Protein AF-A0AAD7DEY7-F1 (afdb_monomer_lite)

Structure (mmCIF, N/CA/C/O backbone):
data_AF-A0AAD7DEY7-F1
#
_entry.id   AF-A0AAD7DEY7-F1
#
loop_
_atom_site.group_PDB
_atom_site.id
_atom_site.type_symbol
_atom_site.label_atom_id
_atom_site.label_alt_id
_atom_site.label_comp_id
_atom_site.label_asym_id
_atom_site.label_entity_id
_atom_site.label_seq_id
_atom_site.pdbx_PDB_ins_code
_atom_site.Cartn_x
_atom_site.Cartn_y
_atom_site.Cartn_z
_atom_site.occupancy
_atom_site.B_iso_or_equiv
_atom_site.auth_seq_id
_atom_site.auth_comp_id
_atom_site.auth_asym_id
_atom_site.auth_atom_id
_atom_site.pdbx_PDB_model_num
ATOM 1 N N . MET A 1 1 ? -7.040 -17.109 45.215 1.00 39.50 1 MET A N 1
ATOM 2 C CA . MET A 1 1 ? -6.069 -15.995 45.242 1.00 39.50 1 MET A CA 1
ATOM 3 C C . MET A 1 1 ? -5.832 -15.581 43.799 1.00 39.50 1 MET A C 1
ATOM 5 O O . MET A 1 1 ? -5.218 -16.341 43.068 1.00 39.50 1 MET A O 1
ATOM 9 N N . ALA A 1 2 ? -6.450 -14.486 43.354 1.00 36.91 2 ALA A N 1
ATOM 10 C CA . ALA A 1 2 ? -6.354 -14.007 41.976 1.00 36.91 2 ALA A CA 1
ATOM 11 C C . ALA A 1 2 ? -5.362 -12.840 41.934 1.00 36.91 2 ALA A C 1
ATOM 13 O O . ALA A 1 2 ? -5.638 -11.779 42.488 1.00 36.91 2 ALA A O 1
ATOM 14 N N . SER A 1 3 ? -4.200 -13.060 41.323 1.00 50.28 3 SER A N 1
ATOM 15 C CA . SER A 1 3 ? -3.209 -12.014 41.076 1.00 50.28 3 SER A CA 1
ATOM 16 C C . SER A 1 3 ? -3.583 -11.282 39.791 1.00 50.28 3 SER A C 1
ATOM 18 O O . SER A 1 3 ? -3.457 -11.830 38.699 1.00 50.28 3 SER A O 1
ATOM 20 N N . GLY A 1 4 ? -4.094 -10.059 39.928 1.00 40.31 4 GLY A N 1
ATOM 21 C CA . GLY A 1 4 ? -4.297 -9.141 38.813 1.00 40.31 4 GLY A CA 1
ATOM 22 C C . GLY A 1 4 ? -3.011 -8.369 38.537 1.00 40.31 4 GLY A C 1
ATOM 23 O O . GLY A 1 4 ? -2.639 -7.503 39.324 1.00 40.31 4 GLY A O 1
ATOM 24 N N . SER A 1 5 ? -2.337 -8.675 37.428 1.00 45.31 5 SER A N 1
ATOM 25 C CA . SER A 1 5 ? -1.202 -7.885 36.945 1.00 45.31 5 SER A CA 1
ATOM 26 C C . SER A 1 5 ? -1.718 -6.705 36.128 1.00 45.31 5 SER A C 1
ATOM 28 O O . SER A 1 5 ? -2.231 -6.867 35.022 1.00 45.31 5 SER A O 1
ATOM 30 N N . SER A 1 6 ? -1.601 -5.515 36.713 1.00 41.19 6 SER A N 1
ATOM 31 C CA . SER A 1 6 ? -1.930 -4.237 36.088 1.00 41.19 6 SER A CA 1
ATOM 32 C C . SER A 1 6 ? -0.733 -3.762 35.259 1.00 41.19 6 SER A C 1
ATOM 34 O O . SER A 1 6 ? 0.327 -3.469 35.811 1.00 41.19 6 SER A O 1
ATOM 36 N N . LEU A 1 7 ? -0.876 -3.727 33.933 1.00 50.25 7 LEU A N 1
ATOM 37 C CA . LEU A 1 7 ? 0.136 -3.194 33.019 1.00 50.25 7 LEU A CA 1
ATOM 38 C C . LEU A 1 7 ? -0.049 -1.679 32.897 1.00 50.25 7 LEU A C 1
ATOM 40 O O . LEU A 1 7 ? -0.940 -1.198 32.199 1.00 50.25 7 LEU A O 1
ATOM 44 N N . ALA A 1 8 ? 0.805 -0.933 33.598 1.00 39.88 8 ALA A N 1
ATOM 45 C CA . ALA A 1 8 ? 0.948 0.503 33.416 1.00 39.88 8 ALA A CA 1
ATOM 46 C C . ALA A 1 8 ? 1.471 0.793 32.001 1.00 39.88 8 ALA A C 1
ATOM 48 O O . ALA A 1 8 ? 2.506 0.274 31.586 1.00 39.88 8 ALA A O 1
ATOM 49 N N . THR A 1 9 ? 0.735 1.612 31.254 1.00 45.09 9 THR A N 1
ATOM 50 C CA . THR A 1 9 ? 1.129 2.090 29.927 1.00 45.09 9 THR A CA 1
ATOM 51 C C . THR A 1 9 ? 1.820 3.439 30.110 1.00 45.09 9 THR A C 1
ATOM 53 O O . THR A 1 9 ? 1.155 4.430 30.400 1.00 45.09 9 THR A O 1
ATOM 56 N N . SER A 1 10 ? 3.146 3.472 29.987 1.00 40.81 10 SER A N 1
ATOM 57 C CA . SER A 1 10 ? 3.920 4.718 29.966 1.00 40.81 10 SER A CA 1
ATOM 58 C C . SER A 1 10 ? 4.361 5.027 28.543 1.00 40.81 10 SER A C 1
ATOM 60 O O . SER A 1 10 ? 4.763 4.138 27.798 1.00 40.81 10 SER A O 1
ATOM 62 N N . ALA A 1 11 ? 4.231 6.297 28.181 1.00 46.72 11 ALA A N 1
ATOM 63 C CA . ALA A 1 11 ? 4.522 6.840 26.868 1.00 46.72 11 ALA A CA 1
ATOM 64 C C . ALA A 1 11 ? 6.010 7.196 26.687 1.00 46.72 11 ALA A C 1
ATOM 66 O O . ALA A 1 11 ? 6.628 7.714 27.617 1.00 46.72 11 ALA A O 1
ATOM 67 N N . ALA A 1 12 ? 6.461 7.058 25.433 1.00 45.09 12 ALA A N 1
ATOM 68 C CA . ALA A 1 12 ? 7.422 7.890 24.694 1.00 45.09 12 ALA A CA 1
ATOM 69 C C . ALA A 1 12 ? 8.814 7.301 24.369 1.00 45.09 12 ALA A C 1
ATOM 71 O O . ALA A 1 12 ? 9.671 7.159 25.232 1.00 45.09 12 ALA A O 1
ATOM 72 N N . GLY A 1 13 ? 9.078 7.215 23.056 1.00 49.03 13 GLY A N 1
ATOM 73 C CA . GLY A 1 13 ? 10.277 7.786 22.429 1.00 49.03 13 GLY A CA 1
ATOM 74 C C . GLY A 1 13 ? 11.501 6.874 22.338 1.00 49.03 13 GLY A C 1
ATOM 75 O O . GLY A 1 13 ? 12.274 6.793 23.285 1.00 49.03 13 GLY A O 1
ATOM 76 N N . GLU A 1 14 ? 11.686 6.257 21.160 1.00 49.66 14 GLU A N 1
ATOM 77 C CA . GLU A 1 14 ? 12.910 5.670 20.548 1.00 49.66 14 GLU A CA 1
ATOM 78 C C . GLU A 1 14 ? 13.770 4.660 21.347 1.00 49.66 14 GLU A C 1
ATOM 80 O O . GLU A 1 14 ? 14.543 3.910 20.756 1.00 49.66 14 GLU A O 1
ATOM 85 N N . SER A 1 15 ? 13.573 4.530 22.656 1.00 52.94 15 SER A N 1
ATOM 86 C CA . SER A 1 15 ? 14.170 3.526 23.548 1.00 52.94 15 SER A CA 1
ATOM 87 C C . SER A 1 15 ? 13.266 2.298 23.763 1.00 52.94 15 SER A C 1
ATOM 89 O O . SER A 1 15 ? 13.709 1.269 24.283 1.00 52.94 15 SER A O 1
ATOM 91 N N . ASP A 1 16 ? 12.020 2.366 23.281 1.00 59.47 16 ASP A N 1
ATOM 92 C CA . ASP A 1 16 ? 10.974 1.359 23.498 1.00 59.47 16 ASP A CA 1
ATOM 93 C C . ASP A 1 16 ? 11.292 -0.003 22.869 1.00 59.47 16 ASP A C 1
ATOM 95 O O . ASP A 1 16 ? 10.928 -1.045 23.415 1.00 59.47 16 ASP A O 1
ATOM 99 N N . GLY A 1 17 ? 12.015 -0.029 21.746 1.00 68.81 17 GLY A N 1
ATOM 100 C CA . GLY A 1 17 ? 12.339 -1.282 21.058 1.00 68.81 17 GLY A CA 1
ATOM 101 C C . GLY A 1 17 ? 13.231 -2.204 21.895 1.00 68.81 17 GLY A C 1
ATOM 102 O O . GLY A 1 17 ? 13.007 -3.417 21.952 1.00 68.81 17 GLY A O 1
ATOM 103 N N . HIS A 1 18 ? 14.218 -1.636 22.595 1.00 76.44 18 HIS A N 1
ATOM 104 C CA . HIS A 1 18 ? 15.145 -2.416 23.415 1.00 76.44 18 HIS A CA 1
ATOM 105 C C . HIS A 1 18 ? 14.478 -2.901 24.707 1.00 76.44 18 HIS A C 1
ATOM 107 O O . HIS A 1 18 ? 14.608 -4.072 25.065 1.00 76.44 18 HIS A O 1
ATOM 113 N N . ALA A 1 19 ? 13.689 -2.039 25.356 1.00 80.12 19 ALA A N 1
ATOM 114 C CA . ALA A 1 19 ? 12.905 -2.405 26.533 1.00 80.12 19 ALA A CA 1
ATOM 115 C C . ALA A 1 19 ? 11.875 -3.504 26.217 1.00 80.12 19 ALA A C 1
ATOM 117 O O . ALA A 1 19 ? 11.759 -4.477 26.962 1.00 80.12 19 ALA A O 1
ATOM 118 N N . CYS A 1 20 ? 11.191 -3.406 25.072 1.00 81.38 20 CYS A N 1
ATOM 119 C CA . CYS A 1 20 ? 10.263 -4.432 24.602 1.00 81.38 20 CYS A CA 1
ATOM 120 C C . CYS A 1 20 ? 10.974 -5.768 24.341 1.00 81.38 20 CYS A C 1
ATOM 122 O O . CYS A 1 20 ? 10.492 -6.819 24.761 1.00 81.38 20 CYS A O 1
ATOM 124 N N . THR A 1 21 ? 12.154 -5.733 23.718 1.00 84.06 21 THR A N 1
ATOM 125 C CA . THR A 1 21 ? 12.947 -6.942 23.445 1.00 84.06 21 THR A CA 1
ATOM 126 C C . THR A 1 21 ? 13.375 -7.639 24.738 1.00 84.06 21 THR A C 1
ATOM 128 O O . THR A 1 21 ? 13.241 -8.856 24.849 1.00 84.06 21 THR A O 1
ATOM 131 N N . LEU A 1 22 ? 13.840 -6.880 25.737 1.00 88.38 22 LEU A N 1
ATOM 132 C CA . LEU A 1 22 ? 14.213 -7.425 27.045 1.00 88.38 22 LEU A CA 1
ATOM 133 C C . LEU A 1 22 ? 13.005 -8.003 27.793 1.00 88.38 22 LEU A C 1
ATOM 135 O O . LEU A 1 22 ? 13.105 -9.087 28.364 1.00 88.38 22 LEU A O 1
ATOM 139 N N . ALA A 1 23 ? 11.857 -7.322 27.747 1.00 87.88 23 ALA A N 1
ATOM 140 C CA . ALA A 1 23 ? 10.622 -7.816 28.347 1.00 87.88 23 ALA A CA 1
ATOM 141 C C . ALA A 1 23 ? 10.162 -9.131 27.699 1.00 87.88 23 ALA A C 1
ATOM 143 O O . ALA A 1 23 ? 9.805 -10.064 28.411 1.00 87.88 23 ALA A O 1
ATOM 144 N N . LEU A 1 24 ? 10.233 -9.238 26.367 1.00 87.12 24 LEU A N 1
ATOM 145 C CA . LEU A 1 24 ? 9.916 -10.471 25.640 1.00 87.12 24 LEU A CA 1
ATOM 146 C C . LEU A 1 24 ? 10.891 -11.608 25.970 1.00 87.12 24 LEU A C 1
ATOM 148 O O . LEU A 1 24 ? 10.460 -12.747 26.125 1.00 87.12 24 LEU A O 1
ATOM 152 N N . ALA A 1 25 ? 12.185 -11.309 26.106 1.00 90.12 25 ALA A N 1
ATOM 153 C CA . ALA A 1 25 ? 13.203 -12.302 26.452 1.00 90.12 25 ALA A CA 1
ATOM 154 C C . ALA A 1 25 ? 13.056 -12.846 27.884 1.00 90.12 25 ALA A C 1
ATOM 156 O O . ALA A 1 25 ? 13.490 -13.962 28.162 1.00 90.12 25 ALA A O 1
ATOM 157 N N . ALA A 1 26 ? 12.446 -12.073 28.786 1.00 93.50 26 ALA A N 1
ATOM 158 C CA . ALA A 1 26 ? 12.191 -12.481 30.165 1.00 93.50 26 ALA A CA 1
ATOM 159 C C . ALA A 1 26 ? 10.941 -13.369 30.329 1.00 93.50 26 ALA A C 1
ATOM 161 O O . ALA A 1 26 ? 10.738 -13.934 31.405 1.00 93.50 26 ALA A O 1
ATOM 162 N N . LEU A 1 27 ? 10.096 -13.496 29.298 1.00 93.56 27 LEU A N 1
ATOM 163 C CA . LEU A 1 27 ? 8.873 -14.293 29.378 1.00 93.56 27 LEU A CA 1
ATOM 164 C C . LEU A 1 27 ? 9.171 -15.802 29.346 1.00 93.56 27 LEU A C 1
ATOM 166 O O . LEU A 1 27 ? 9.971 -16.261 28.525 1.00 93.56 27 LEU A O 1
ATOM 170 N N . PRO A 1 28 ? 8.472 -16.616 30.161 1.00 96.94 28 PRO A N 1
ATOM 171 C CA . PRO A 1 28 ? 8.501 -18.066 30.021 1.00 96.94 28 PRO A CA 1
ATOM 172 C C . PRO A 1 28 ? 8.005 -18.506 28.639 1.00 96.94 28 PRO A C 1
ATOM 174 O O . PRO A 1 28 ? 7.062 -17.936 28.085 1.00 96.94 28 PRO A O 1
ATOM 177 N N . GLU A 1 29 ? 8.564 -19.594 28.106 1.00 95.12 29 GLU A N 1
ATOM 178 C CA . GLU A 1 29 ? 8.206 -20.103 26.774 1.00 95.12 29 GLU A CA 1
ATOM 179 C C . GLU A 1 29 ? 6.696 -20.370 26.616 1.00 95.12 29 GLU A C 1
ATOM 181 O O . GLU A 1 29 ? 6.116 -20.117 25.559 1.00 95.12 29 GLU A O 1
ATOM 186 N N . ALA A 1 30 ? 6.031 -20.837 27.676 1.00 95.81 30 ALA A N 1
ATOM 187 C CA . ALA A 1 30 ? 4.588 -21.066 27.670 1.00 95.81 30 ALA A CA 1
ATOM 188 C C . ALA A 1 30 ? 3.787 -19.773 27.424 1.00 95.81 30 ALA A C 1
ATOM 190 O O . ALA A 1 30 ? 2.824 -19.782 26.653 1.00 95.81 30 ALA A O 1
ATOM 191 N N . GLU A 1 31 ? 4.205 -18.656 28.026 1.00 94.75 31 GLU A N 1
ATOM 192 C CA . GLU A 1 31 ? 3.564 -17.353 27.836 1.00 94.75 31 GLU A CA 1
ATOM 193 C C . GLU A 1 31 ? 3.848 -16.790 26.445 1.00 94.75 31 GLU A C 1
ATOM 195 O O . GLU A 1 31 ? 2.931 -16.291 25.791 1.00 94.75 31 GLU A O 1
ATOM 200 N N . LEU A 1 32 ? 5.076 -16.960 25.941 1.00 94.69 32 LEU A N 1
ATOM 201 C CA . LEU A 1 32 ? 5.431 -16.596 24.567 1.00 94.69 32 LEU A CA 1
ATOM 202 C C . LEU A 1 32 ? 4.574 -17.346 23.541 1.00 94.69 32 LEU A C 1
ATOM 204 O O . LEU A 1 32 ? 4.039 -16.730 22.619 1.00 94.69 32 LEU A O 1
ATOM 208 N N . ARG A 1 33 ? 4.373 -18.660 23.715 1.00 92.50 33 ARG A N 1
ATOM 209 C CA . ARG A 1 33 ? 3.501 -19.457 22.833 1.00 92.50 33 ARG A CA 1
ATOM 210 C C . ARG A 1 33 ? 2.043 -19.004 22.910 1.00 92.50 33 ARG A C 1
ATOM 212 O O . ARG A 1 33 ? 1.394 -18.886 21.873 1.00 92.50 33 ARG A O 1
ATOM 219 N N . ALA A 1 34 ? 1.529 -18.714 24.106 1.00 92.38 34 ALA A N 1
ATOM 220 C CA . ALA A 1 34 ? 0.168 -18.206 24.276 1.00 92.38 34 ALA A CA 1
ATOM 221 C C . ALA A 1 34 ? -0.014 -16.816 23.640 1.00 92.38 34 ALA A C 1
ATOM 223 O O . ALA A 1 34 ? -1.047 -16.537 23.029 1.00 92.38 34 ALA A O 1
ATOM 224 N N . PHE A 1 35 ? 0.993 -15.948 23.745 1.00 90.19 35 PHE A N 1
ATOM 225 C CA . PHE A 1 35 ? 1.000 -14.643 23.095 1.00 90.19 35 PHE A CA 1
ATOM 226 C C . PHE A 1 35 ? 1.039 -14.774 21.568 1.00 90.19 35 PHE A C 1
ATOM 228 O O . PHE A 1 35 ? 0.198 -14.192 20.885 1.00 90.19 35 PHE A O 1
ATOM 235 N N . ALA A 1 36 ? 1.927 -15.614 21.027 1.00 88.50 36 ALA A N 1
ATOM 236 C CA . ALA A 1 36 ? 1.986 -15.909 19.597 1.00 88.50 36 ALA A CA 1
ATOM 237 C C . ALA A 1 36 ? 0.656 -16.477 19.071 1.00 88.50 36 ALA A C 1
ATOM 239 O O . ALA A 1 36 ? 0.170 -16.040 18.028 1.00 88.50 36 ALA A O 1
ATOM 240 N N . ALA A 1 37 ? 0.017 -17.375 19.831 1.00 90.12 37 ALA A N 1
ATOM 241 C CA . ALA A 1 37 ? -1.305 -17.910 19.511 1.00 90.12 37 ALA A CA 1
ATOM 242 C C . ALA A 1 37 ? -2.373 -16.804 19.410 1.00 90.12 37 ALA A C 1
ATOM 244 O O . ALA A 1 37 ? -3.228 -16.848 18.531 1.00 90.12 37 ALA A O 1
ATOM 245 N N . LYS A 1 38 ? -2.308 -15.771 20.259 1.00 90.19 38 LYS A N 1
ATOM 246 C CA . LYS A 1 38 ? -3.207 -14.609 20.163 1.00 90.19 38 LYS A CA 1
ATOM 247 C C . LYS A 1 38 ? -2.904 -13.750 18.939 1.00 90.19 38 LYS A C 1
ATOM 249 O O . LYS A 1 38 ? -3.842 -13.351 18.253 1.00 90.19 38 LYS A O 1
ATOM 254 N N . LEU A 1 39 ? -1.631 -13.499 18.622 1.00 85.38 39 LEU A N 1
ATOM 255 C CA . LEU A 1 39 ? -1.256 -12.726 17.429 1.00 85.38 39 LEU A CA 1
ATOM 256 C C . LEU A 1 39 ? -1.796 -13.374 16.152 1.00 85.38 39 LEU A C 1
ATOM 258 O O . LEU A 1 39 ? -2.315 -12.675 15.282 1.00 85.38 39 LEU A O 1
ATOM 262 N N . VAL A 1 40 ? -1.763 -14.708 16.071 1.00 84.50 40 VAL A N 1
ATOM 263 C CA . VAL A 1 40 ? -2.331 -15.424 14.925 1.00 84.50 40 VAL A CA 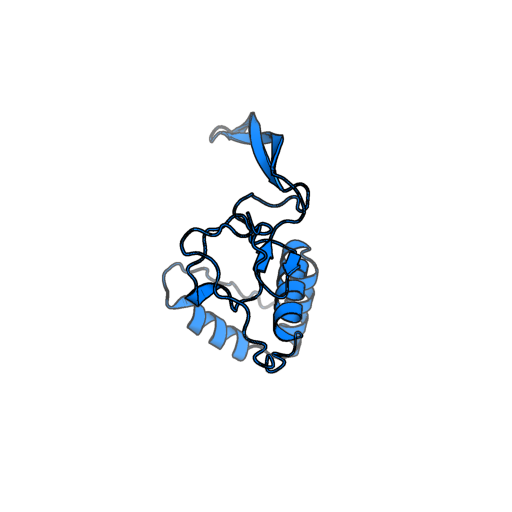1
ATOM 264 C C . VAL A 1 40 ? -3.859 -15.454 14.915 1.00 84.50 40 VAL A C 1
ATOM 266 O O . VAL A 1 40 ? -4.416 -15.914 13.939 1.00 84.50 40 VAL A O 1
ATOM 269 N N . THR A 1 41 ? -4.590 -14.961 15.915 1.00 90.75 41 THR A N 1
ATOM 270 C CA . THR A 1 41 ? -6.054 -14.786 15.763 1.00 90.75 41 THR A CA 1
ATOM 271 C C . THR A 1 41 ? -6.420 -13.504 15.011 1.00 90.75 41 THR A C 1
ATOM 273 O O . THR A 1 41 ? -7.547 -13.357 14.544 1.00 90.75 41 THR A O 1
ATOM 276 N N . ASN A 1 42 ? -5.468 -12.580 14.843 1.00 88.69 42 ASN A N 1
ATOM 277 C CA . ASN A 1 42 ? -5.666 -11.334 14.115 1.00 88.69 42 ASN A CA 1
ATOM 278 C C . ASN A 1 42 ? -5.220 -11.495 12.652 1.00 88.69 42 ASN A C 1
ATOM 280 O O . ASN A 1 42 ? -4.030 -11.624 12.367 1.00 88.69 42 ASN A O 1
ATOM 284 N N . ALA A 1 43 ? -6.172 -11.439 11.716 1.00 79.00 43 ALA A N 1
ATOM 285 C CA . ALA A 1 43 ? -5.916 -11.640 10.287 1.00 79.00 43 ALA A CA 1
ATOM 286 C C . ALA A 1 43 ? -4.878 -10.664 9.697 1.00 79.00 43 ALA A C 1
ATOM 288 O O . ALA A 1 43 ? -4.132 -11.022 8.787 1.00 79.00 43 ALA A O 1
ATOM 289 N N . THR A 1 44 ? -4.793 -9.435 10.213 1.00 75.00 44 THR A N 1
ATOM 290 C CA . THR A 1 44 ? -3.799 -8.453 9.759 1.00 75.00 44 THR A CA 1
ATOM 291 C C . THR A 1 44 ? -2.394 -8.851 10.202 1.00 75.00 44 THR A C 1
ATOM 293 O O . THR A 1 44 ? -1.479 -8.875 9.378 1.00 75.00 44 THR A O 1
ATOM 296 N N . LEU A 1 45 ? -2.226 -9.243 11.468 1.00 82.00 45 LEU A N 1
ATOM 297 C CA . LEU A 1 45 ? -0.932 -9.687 11.996 1.00 82.00 45 LEU A CA 1
ATOM 298 C C . LEU A 1 45 ? -0.491 -11.021 11.391 1.00 82.00 45 LEU A C 1
ATOM 300 O O . LEU A 1 45 ? 0.678 -11.170 11.047 1.00 82.00 45 LEU A O 1
ATOM 304 N N . GLN A 1 46 ? -1.417 -11.959 11.175 1.00 80.62 46 GLN A N 1
ATOM 305 C CA . GLN A 1 46 ? -1.134 -13.200 10.449 1.00 80.62 46 GLN A CA 1
ATOM 306 C C . GLN A 1 46 ? -0.518 -12.928 9.072 1.00 80.62 46 GLN A C 1
ATOM 308 O O . GLN A 1 46 ? 0.487 -13.542 8.715 1.00 80.62 46 GLN A O 1
ATOM 313 N N . ARG A 1 47 ? -1.105 -12.003 8.299 1.00 73.94 47 ARG A N 1
ATOM 314 C CA . ARG A 1 47 ? -0.598 -11.643 6.968 1.00 73.94 47 ARG A CA 1
ATOM 315 C C . ARG A 1 47 ? 0.797 -11.026 7.039 1.00 73.94 47 ARG A C 1
ATOM 317 O O . ARG A 1 47 ? 1.652 -11.418 6.250 1.00 73.94 47 ARG A O 1
ATOM 324 N N . ALA A 1 48 ? 1.036 -10.127 7.993 1.00 74.56 48 ALA A N 1
ATOM 325 C CA . ALA A 1 48 ? 2.350 -9.517 8.197 1.00 74.56 48 ALA A CA 1
ATOM 326 C C . ALA A 1 48 ? 3.420 -10.560 8.578 1.00 74.56 48 ALA A C 1
ATOM 328 O O . ALA A 1 48 ? 4.498 -10.584 7.991 1.00 74.56 48 ALA A O 1
ATOM 329 N N . ILE A 1 49 ? 3.102 -11.483 9.491 1.00 80.81 49 ILE A N 1
ATOM 330 C CA . ILE A 1 49 ? 4.010 -12.569 9.894 1.00 80.81 49 ILE A CA 1
ATOM 331 C C . ILE A 1 49 ? 4.314 -13.492 8.708 1.00 80.81 49 ILE A C 1
ATOM 333 O O . ILE A 1 49 ? 5.471 -13.820 8.457 1.00 80.81 49 ILE A O 1
ATOM 337 N N . ALA A 1 50 ? 3.291 -13.899 7.952 1.00 78.69 50 ALA A N 1
ATOM 338 C CA . ALA A 1 50 ? 3.476 -14.749 6.778 1.00 78.69 50 ALA A CA 1
ATOM 339 C C . ALA A 1 50 ? 4.350 -14.076 5.707 1.00 78.69 50 ALA A C 1
ATOM 341 O O . ALA A 1 50 ? 5.148 -14.753 5.061 1.00 78.69 50 ALA A O 1
ATOM 342 N N . HIS A 1 51 ? 4.221 -12.758 5.532 1.00 74.25 51 HIS A N 1
ATOM 343 C CA . HIS A 1 51 ? 5.063 -11.971 4.636 1.00 74.25 51 HIS A CA 1
ATOM 344 C C . HIS A 1 51 ? 6.535 -11.991 5.076 1.00 74.25 51 HIS A C 1
ATOM 346 O O . HIS A 1 51 ? 7.395 -12.400 4.300 1.00 74.25 51 HIS A O 1
ATOM 352 N N . GLU A 1 52 ? 6.823 -11.665 6.339 1.00 79.56 52 GLU A N 1
ATOM 353 C CA . GLU A 1 52 ? 8.190 -11.685 6.885 1.00 79.56 52 GLU A CA 1
ATOM 354 C C . GLU A 1 52 ? 8.853 -13.063 6.786 1.00 79.56 52 GLU A C 1
ATOM 356 O O . GLU A 1 52 ? 10.028 -13.187 6.430 1.00 79.56 52 GLU A O 1
ATOM 361 N N . LEU A 1 53 ? 8.096 -14.127 7.065 1.00 81.69 53 LEU A N 1
ATOM 362 C CA . LEU A 1 53 ? 8.603 -15.492 6.945 1.00 81.69 53 LEU A CA 1
ATOM 363 C C . LEU A 1 53 ? 8.920 -15.859 5.490 1.00 81.69 53 LEU A C 1
ATOM 365 O O . LEU A 1 53 ? 9.923 -16.527 5.247 1.00 81.69 53 LEU A O 1
ATOM 369 N N . ARG A 1 54 ? 8.114 -15.403 4.522 1.00 76.56 54 ARG A N 1
ATOM 370 C CA . ARG A 1 54 ? 8.381 -15.613 3.089 1.00 76.56 54 ARG A CA 1
ATOM 371 C C . ARG A 1 54 ? 9.644 -14.891 2.639 1.00 76.56 54 ARG A C 1
ATOM 373 O O . ARG A 1 54 ? 10.485 -15.531 2.016 1.00 76.56 54 ARG A O 1
ATOM 380 N N . LEU A 1 55 ? 9.821 -13.624 3.021 1.00 69.69 55 LEU A N 1
ATOM 381 C CA . LEU A 1 55 ? 11.023 -12.847 2.691 1.00 69.69 55 LEU A CA 1
ATOM 382 C C . LEU A 1 55 ? 12.310 -13.520 3.182 1.00 69.69 55 LEU A C 1
ATOM 384 O O . LEU A 1 55 ? 13.332 -13.503 2.502 1.00 69.69 55 LEU A O 1
ATOM 388 N N . ARG A 1 56 ? 12.264 -14.140 4.365 1.00 72.56 56 ARG A N 1
ATOM 389 C CA . ARG A 1 56 ? 13.411 -14.856 4.944 1.00 72.56 56 ARG A CA 1
ATOM 390 C C . ARG A 1 56 ? 13.627 -16.245 4.349 1.00 72.56 56 ARG A C 1
ATOM 392 O O . ARG A 1 56 ? 14.745 -16.750 4.402 1.00 72.56 56 ARG A O 1
ATOM 399 N N . ALA A 1 57 ? 12.570 -16.866 3.828 1.00 67.69 57 ALA A N 1
ATOM 400 C CA . ALA A 1 57 ? 12.618 -18.199 3.241 1.00 67.69 57 ALA A CA 1
ATOM 401 C C . ALA A 1 57 ? 13.158 -18.207 1.807 1.00 67.69 57 ALA A C 1
ATOM 403 O O . ALA A 1 57 ? 13.598 -19.263 1.356 1.00 67.69 57 ALA A O 1
ATOM 404 N N . VAL A 1 58 ? 13.151 -17.072 1.095 1.00 60.56 58 VAL A N 1
ATOM 405 C CA . VAL A 1 58 ? 13.822 -16.966 -0.206 1.00 60.56 58 VAL A CA 1
ATOM 406 C C . VAL A 1 58 ? 15.326 -17.111 0.039 1.00 60.56 58 VAL A C 1
ATOM 408 O O . VAL A 1 58 ? 15.934 -16.230 0.657 1.00 60.56 58 VAL A O 1
ATOM 411 N N . PRO A 1 59 ? 15.963 -18.208 -0.415 1.00 56.06 59 PRO A N 1
ATOM 412 C CA . PRO A 1 59 ? 17.405 -18.309 -0.351 1.00 56.06 59 PRO A CA 1
ATOM 413 C C . PRO A 1 59 ? 17.945 -17.122 -1.134 1.00 56.06 59 PRO A C 1
ATOM 415 O O . PRO A 1 59 ? 17.576 -16.935 -2.295 1.00 56.06 59 PRO A O 1
ATOM 418 N N . ARG A 1 60 ? 18.829 -16.329 -0.525 1.00 55.88 60 ARG A N 1
ATOM 419 C CA . ARG A 1 60 ? 19.706 -15.423 -1.271 1.00 55.88 60 ARG A CA 1
ATOM 420 C C . ARG A 1 60 ? 20.641 -16.293 -2.108 1.00 55.88 60 ARG A C 1
ATOM 422 O O . ARG A 1 60 ? 21.804 -16.492 -1.761 1.00 55.88 60 ARG A O 1
ATOM 429 N N . GLY A 1 61 ? 20.099 -16.905 -3.158 1.00 50.59 61 GLY A N 1
ATOM 430 C CA . GLY A 1 61 ? 20.870 -17.563 -4.186 1.00 50.59 61 GLY A CA 1
ATOM 431 C C . GLY A 1 61 ? 21.853 -16.524 -4.681 1.00 50.59 61 GLY A C 1
ATOM 432 O O . GLY A 1 61 ? 21.457 -15.407 -5.006 1.00 50.59 61 GLY A O 1
ATOM 433 N N . ARG A 1 62 ? 23.144 -16.860 -4.643 1.00 52.72 62 ARG A N 1
ATOM 434 C CA . ARG A 1 62 ? 24.172 -16.069 -5.310 1.00 52.72 62 ARG A CA 1
ATOM 435 C C . ARG A 1 62 ? 23.707 -15.895 -6.749 1.00 52.72 62 ARG A C 1
ATOM 437 O O . ARG A 1 62 ? 23.733 -16.859 -7.507 1.00 52.72 62 ARG A O 1
ATOM 444 N N . SER A 1 63 ? 23.234 -14.699 -7.078 1.00 53.34 63 SER A N 1
ATOM 445 C CA . SER A 1 63 ? 22.933 -14.312 -8.444 1.00 53.34 63 SER A CA 1
ATOM 446 C C . SER A 1 63 ? 24.222 -14.474 -9.231 1.00 53.34 63 SER A C 1
ATOM 448 O O . SER A 1 63 ? 25.153 -13.685 -9.078 1.00 53.34 63 SER A O 1
ATOM 450 N N . GLU A 1 64 ? 24.311 -15.548 -10.015 1.00 52.91 64 GLU A N 1
ATOM 451 C CA . GLU A 1 64 ? 25.296 -15.641 -11.078 1.00 52.91 64 GLU A CA 1
ATOM 452 C C . GLU A 1 64 ? 25.116 -14.403 -11.946 1.00 52.91 64 GLU A C 1
ATOM 454 O O . GLU A 1 64 ? 24.047 -14.153 -12.508 1.00 52.91 64 GLU A O 1
ATOM 459 N N . THR A 1 65 ? 26.171 -13.601 -11.980 1.00 51.50 65 THR A N 1
ATOM 460 C CA . THR A 1 65 ? 26.285 -12.313 -12.647 1.00 51.50 65 THR A CA 1
ATOM 461 C C . THR A 1 65 ? 26.200 -12.507 -14.160 1.00 51.50 65 THR A C 1
ATOM 463 O O . THR A 1 65 ? 27.176 -12.370 -14.891 1.00 51.50 65 THR A O 1
ATOM 466 N N . ARG A 1 66 ? 25.013 -12.826 -14.682 1.00 60.97 66 ARG A N 1
ATOM 467 C CA . ARG A 1 66 ? 24.698 -12.480 -16.065 1.00 60.97 66 ARG A CA 1
ATOM 468 C C . ARG A 1 66 ? 24.634 -10.966 -16.091 1.00 60.97 66 ARG A C 1
ATOM 470 O O . ARG A 1 66 ? 23.708 -10.393 -15.527 1.00 60.97 66 ARG A O 1
ATOM 477 N N . GLN A 1 67 ? 25.653 -10.344 -16.683 1.00 60.31 67 GLN A N 1
ATOM 478 C CA . GLN A 1 67 ? 25.712 -8.906 -16.920 1.00 60.31 67 GLN A CA 1
ATOM 479 C C . GLN A 1 67 ? 24.431 -8.483 -17.637 1.00 60.31 67 GLN A C 1
ATOM 481 O O . GLN A 1 67 ? 24.279 -8.660 -18.846 1.00 60.31 67 GLN A O 1
ATOM 486 N N . ARG A 1 68 ? 23.467 -7.991 -16.861 1.00 63.31 68 ARG A N 1
ATOM 487 C CA . ARG A 1 68 ? 22.284 -7.350 -17.402 1.00 63.31 68 ARG A CA 1
ATOM 488 C C . ARG A 1 68 ? 22.748 -6.007 -17.968 1.00 63.31 68 ARG A C 1
ATOM 490 O O . ARG A 1 68 ? 23.555 -5.337 -17.321 1.00 63.31 68 ARG A O 1
ATOM 497 N N . PRO A 1 69 ? 22.289 -5.619 -19.164 1.00 64.44 69 PRO A N 1
ATOM 498 C CA . PRO A 1 69 ? 22.551 -4.282 -19.663 1.00 64.44 69 PRO A CA 1
ATOM 499 C C . PRO A 1 69 ? 22.050 -3.269 -18.633 1.00 64.44 69 PRO A C 1
ATOM 501 O O . PRO A 1 69 ? 20.941 -3.412 -18.110 1.00 64.44 69 PRO A O 1
ATOM 504 N N . ALA A 1 70 ? 22.894 -2.286 -18.316 1.00 68.00 70 ALA A N 1
ATOM 505 C CA . ALA A 1 70 ? 22.523 -1.210 -17.414 1.00 68.00 70 ALA A CA 1
ATOM 506 C C . ALA A 1 70 ? 21.271 -0.509 -17.969 1.00 68.00 70 ALA A C 1
ATOM 508 O O . ALA A 1 70 ? 21.229 -0.224 -19.172 1.00 68.00 70 ALA A O 1
ATOM 509 N N . PRO A 1 71 ? 20.243 -0.256 -17.140 1.00 67.31 71 PRO A N 1
ATOM 510 C CA . PRO A 1 71 ? 19.086 0.491 -17.598 1.00 67.31 71 PRO A CA 1
ATOM 511 C C . PRO A 1 71 ? 19.496 1.918 -18.000 1.00 67.31 71 PRO A C 1
ATOM 513 O O . PRO A 1 71 ? 20.439 2.468 -17.420 1.00 67.31 71 PRO A O 1
ATOM 516 N N . PRO A 1 72 ? 18.803 2.533 -18.977 1.00 75.19 72 PRO A N 1
ATOM 517 C CA . PRO A 1 72 ? 18.993 3.946 -19.281 1.00 75.19 72 PRO A CA 1
ATOM 518 C C . PRO A 1 72 ? 18.736 4.811 -18.037 1.00 75.19 72 PRO A C 1
ATOM 520 O O . PRO A 1 72 ? 17.960 4.430 -17.162 1.00 75.19 72 PRO A O 1
ATOM 523 N N . ALA A 1 73 ? 19.395 5.973 -17.958 1.00 74.44 73 ALA A N 1
ATOM 524 C CA . ALA A 1 73 ? 19.396 6.834 -16.767 1.00 74.44 73 ALA A CA 1
ATOM 525 C C . ALA A 1 73 ? 17.990 7.268 -16.301 1.00 74.44 73 ALA A C 1
ATOM 527 O O . ALA A 1 73 ? 17.805 7.521 -15.113 1.00 74.44 73 ALA A O 1
ATOM 528 N N . ASP A 1 74 ? 17.019 7.269 -17.219 1.00 79.00 74 ASP A N 1
ATOM 529 C CA . ASP A 1 74 ? 15.630 7.680 -16.990 1.00 79.00 74 ASP A CA 1
ATOM 530 C C . ASP A 1 74 ? 14.624 6.526 -17.168 1.00 79.00 74 ASP A C 1
ATOM 532 O O . ASP A 1 74 ? 13.434 6.744 -17.402 1.00 79.00 74 ASP A O 1
ATOM 536 N N . ALA A 1 75 ? 15.080 5.271 -17.090 1.00 81.56 75 ALA A N 1
ATOM 537 C CA . ALA A 1 75 ? 14.190 4.127 -17.231 1.00 81.56 75 ALA A CA 1
ATOM 538 C C . ALA A 1 75 ? 13.184 4.063 -16.067 1.00 81.56 75 ALA A C 1
ATOM 540 O O . ALA A 1 75 ? 13.555 4.099 -14.891 1.00 81.56 75 ALA A O 1
ATOM 541 N N . VAL A 1 76 ? 11.900 3.903 -16.396 1.00 87.19 76 VAL A N 1
ATOM 542 C CA . VAL A 1 76 ? 10.826 3.644 -15.425 1.00 87.19 76 VAL A CA 1
ATOM 543 C C . VAL A 1 76 ? 10.493 2.158 -15.440 1.00 87.19 76 VAL A C 1
ATOM 545 O O . VAL A 1 76 ? 10.292 1.563 -16.504 1.00 87.19 76 VAL A O 1
ATOM 548 N N . CYS A 1 77 ? 10.448 1.538 -14.260 1.00 87.00 77 CYS A N 1
ATOM 549 C CA . CYS A 1 77 ? 10.176 0.111 -14.164 1.00 87.00 77 CYS A CA 1
ATOM 550 C C . CYS A 1 77 ? 8.711 -0.146 -14.523 1.00 87.00 77 CYS A C 1
ATOM 552 O O . CYS A 1 77 ? 7.813 0.448 -13.934 1.00 87.00 77 CYS A O 1
ATOM 554 N N . VAL A 1 78 ? 8.450 -1.073 -15.442 1.00 87.81 78 VAL A N 1
ATOM 555 C CA . VAL A 1 78 ? 7.090 -1.392 -15.912 1.00 87.81 78 VAL A CA 1
ATOM 556 C C . VAL A 1 78 ? 6.215 -1.966 -14.796 1.00 87.81 78 VAL A C 1
ATOM 558 O O . VAL A 1 78 ? 5.001 -1.805 -14.825 1.00 87.81 78 VAL A O 1
ATOM 561 N N . ASN A 1 79 ? 6.831 -2.610 -13.804 1.00 87.00 79 ASN A N 1
ATOM 562 C CA . ASN A 1 79 ? 6.118 -3.234 -12.696 1.00 87.00 79 ASN A CA 1
ATOM 563 C C . ASN A 1 79 ? 5.773 -2.226 -11.592 1.00 87.00 79 ASN A C 1
ATOM 565 O O . ASN A 1 79 ? 4.604 -2.035 -11.281 1.00 87.00 79 ASN A O 1
ATOM 569 N N . CYS A 1 80 ? 6.774 -1.577 -10.988 1.00 85.50 80 CYS A N 1
ATOM 570 C CA . CYS A 1 80 ? 6.551 -0.679 -9.847 1.00 85.50 80 CYS A CA 1
ATOM 571 C C . CYS A 1 80 ? 6.334 0.793 -10.232 1.00 85.50 80 CYS A C 1
ATOM 573 O O . CYS A 1 80 ? 6.039 1.596 -9.353 1.00 85.50 80 CYS A O 1
ATOM 575 N N . GLN A 1 81 ? 6.498 1.158 -11.509 1.00 84.19 81 GLN A N 1
ATOM 576 C CA . GLN A 1 81 ? 6.392 2.532 -12.029 1.00 84.19 81 GLN A CA 1
ATOM 577 C C . GLN A 1 81 ? 7.328 3.551 -11.356 1.00 84.19 81 GLN A C 1
ATOM 579 O O . GLN A 1 81 ? 7.153 4.758 -11.501 1.00 84.19 81 GLN A O 1
ATOM 584 N N . GLN A 1 82 ? 8.347 3.081 -10.637 1.00 83.44 82 GLN A N 1
ATOM 585 C CA . GLN A 1 82 ? 9.363 3.935 -10.037 1.00 83.44 82 GLN A CA 1
ATOM 586 C C . GLN A 1 82 ? 10.528 4.133 -11.009 1.00 83.44 82 GLN A C 1
ATOM 588 O O . GLN A 1 82 ? 10.905 3.223 -11.758 1.00 83.44 82 GLN A O 1
ATOM 593 N N . ALA A 1 83 ? 11.097 5.336 -10.984 1.00 82.62 83 ALA A N 1
ATOM 594 C CA . ALA A 1 83 ? 12.394 5.605 -11.584 1.00 82.62 83 ALA A CA 1
ATOM 595 C C . ALA A 1 83 ? 13.471 5.032 -10.656 1.00 82.62 83 ALA A C 1
ATOM 597 O O . ALA A 1 83 ? 13.520 5.394 -9.479 1.00 82.62 83 ALA A O 1
ATOM 598 N N . HIS A 1 84 ? 14.323 4.146 -11.169 1.00 77.06 84 HIS A N 1
ATOM 599 C CA . HIS A 1 84 ? 15.466 3.650 -10.406 1.00 77.06 84 HIS A CA 1
ATOM 600 C C . HIS A 1 84 ? 16.749 4.191 -10.998 1.00 77.06 84 HIS A C 1
ATOM 602 O O . HIS A 1 84 ? 16.928 4.232 -12.214 1.00 77.06 84 HIS A O 1
ATOM 608 N N . ARG A 1 85 ? 17.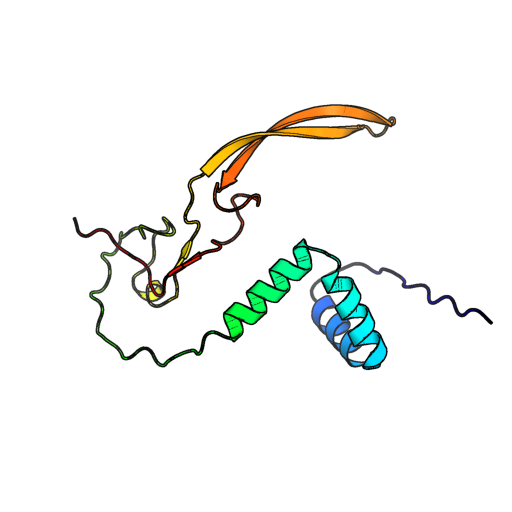684 4.538 -10.119 1.00 74.06 85 ARG A N 1
ATOM 609 C CA . ARG A 1 85 ? 19.068 4.726 -10.538 1.00 74.06 85 ARG A CA 1
ATOM 610 C C . ARG A 1 85 ? 19.644 3.360 -10.897 1.00 74.06 85 ARG A C 1
ATOM 612 O O . ARG A 1 85 ? 19.266 2.350 -10.305 1.00 74.06 85 ARG A O 1
ATOM 619 N N . ALA A 1 86 ? 20.590 3.325 -11.833 1.00 66.00 86 ALA A N 1
ATOM 620 C CA . ALA A 1 86 ? 21.216 2.081 -12.288 1.00 66.00 86 ALA A CA 1
ATOM 621 C C . ALA A 1 86 ? 21.820 1.237 -11.143 1.00 66.00 86 ALA A C 1
ATOM 623 O O . ALA A 1 86 ? 21.910 0.022 -11.269 1.00 66.00 86 ALA A O 1
ATOM 624 N N . THR A 1 87 ? 22.181 1.863 -10.018 1.00 64.25 87 THR A N 1
ATOM 625 C CA . THR A 1 87 ? 22.707 1.198 -8.814 1.00 64.25 87 THR A CA 1
ATOM 626 C C . THR A 1 87 ? 21.656 0.449 -7.996 1.00 64.25 87 THR A C 1
ATOM 628 O O . THR A 1 87 ? 22.017 -0.420 -7.210 1.00 64.25 87 THR A O 1
ATOM 631 N N . ASP A 1 88 ? 20.372 0.761 -8.180 1.00 67.25 88 ASP A N 1
ATOM 632 C CA . ASP A 1 88 ? 19.270 0.241 -7.360 1.00 67.25 88 ASP A CA 1
ATOM 633 C C . ASP A 1 88 ? 18.456 -0.834 -8.108 1.00 67.25 88 ASP A C 1
ATOM 635 O O . ASP A 1 88 ? 17.480 -1.367 -7.585 1.00 67.25 88 ASP A O 1
ATOM 639 N N . ALA A 1 89 ? 18.850 -1.160 -9.345 1.00 66.25 89 ALA A N 1
ATOM 640 C CA . ALA A 1 89 ? 18.130 -2.069 -10.239 1.00 66.25 89 ALA A CA 1
ATOM 641 C C . ALA A 1 89 ? 18.398 -3.565 -9.976 1.00 66.25 89 ALA A C 1
ATOM 643 O O . ALA A 1 89 ? 17.681 -4.413 -10.515 1.00 66.25 89 ALA A O 1
ATOM 644 N N . ASP A 1 90 ? 19.407 -3.885 -9.158 1.00 75.00 90 ASP A N 1
ATOM 645 C CA . ASP A 1 90 ? 19.823 -5.261 -8.844 1.00 75.00 90 ASP A CA 1
ATOM 646 C C . ASP A 1 90 ? 18.990 -5.913 -7.722 1.00 75.00 90 ASP A C 1
ATOM 648 O O . ASP A 1 90 ? 19.221 -7.066 -7.352 1.00 75.00 90 ASP A O 1
ATOM 652 N N . GLY A 1 91 ? 18.011 -5.186 -7.176 1.00 79.81 91 GLY A N 1
ATOM 653 C CA . GLY A 1 91 ? 17.082 -5.687 -6.168 1.00 79.81 91 GLY A CA 1
ATOM 654 C C . GLY A 1 91 ? 15.824 -6.347 -6.752 1.00 79.81 91 GLY A C 1
ATOM 655 O O . GLY A 1 91 ? 15.461 -6.108 -7.911 1.00 79.81 91 GLY A O 1
ATOM 656 N N . PRO A 1 92 ? 15.118 -7.161 -5.942 1.00 84.38 92 PRO A N 1
ATOM 657 C CA . PRO A 1 92 ? 13.780 -7.612 -6.292 1.00 84.38 92 PRO A CA 1
ATOM 658 C C . PRO A 1 92 ? 12.847 -6.404 -6.431 1.00 84.38 92 PRO A C 1
ATOM 660 O O . PRO A 1 92 ? 12.874 -5.474 -5.626 1.00 84.38 92 PRO A O 1
ATOM 663 N N . CYS A 1 93 ? 12.001 -6.433 -7.455 1.00 86.88 93 CYS A N 1
ATOM 664 C CA . CYS A 1 93 ? 11.004 -5.399 -7.687 1.00 86.88 93 CYS A CA 1
ATOM 665 C C . CYS A 1 93 ? 9.704 -5.799 -6.991 1.00 86.88 93 CYS A C 1
ATOM 667 O O . CYS A 1 93 ? 9.034 -6.731 -7.439 1.00 86.88 93 CYS A O 1
ATOM 669 N N . SER A 1 94 ? 9.336 -5.091 -5.924 1.00 86.81 94 SER A N 1
ATOM 670 C CA . SER A 1 94 ? 8.017 -5.220 -5.298 1.00 86.81 94 SER A CA 1
ATOM 671 C C . SER A 1 94 ? 7.009 -4.320 -6.014 1.00 86.81 94 SER A C 1
ATOM 673 O O . SER A 1 94 ? 7.251 -3.125 -6.191 1.00 86.81 94 SER A O 1
ATOM 675 N N . PHE A 1 95 ? 5.876 -4.875 -6.437 1.00 88.19 95 PHE A N 1
ATOM 676 C CA . PHE A 1 95 ? 4.857 -4.147 -7.194 1.00 88.19 95 PHE A CA 1
ATOM 677 C C . PHE A 1 95 ? 3.438 -4.653 -6.923 1.00 88.19 95 PHE A C 1
ATOM 679 O O . PHE A 1 95 ? 3.218 -5.712 -6.327 1.00 88.19 95 PHE A O 1
ATOM 686 N N . HIS A 1 96 ? 2.462 -3.865 -7.364 1.00 87.69 96 HIS A N 1
ATOM 687 C CA . HIS A 1 96 ? 1.049 -4.215 -7.346 1.00 87.69 96 HIS A CA 1
ATOM 688 C C . HIS A 1 96 ? 0.649 -4.691 -8.747 1.00 87.69 96 HIS A C 1
ATOM 690 O O . HIS A 1 96 ? 0.731 -3.903 -9.684 1.00 87.69 96 HIS A O 1
ATOM 696 N N . PRO A 1 97 ? 0.246 -5.962 -8.938 1.00 88.12 97 PRO A N 1
ATOM 697 C CA . PRO A 1 97 ? -0.142 -6.474 -10.257 1.00 88.12 97 PRO A CA 1
ATOM 698 C C . PRO A 1 97 ? -1.502 -5.942 -10.745 1.00 88.12 97 PRO A C 1
ATOM 700 O O . PRO A 1 97 ? -1.923 -6.270 -11.851 1.00 88.12 97 PRO A O 1
ATOM 703 N N . GLY A 1 98 ? -2.206 -5.170 -9.912 1.00 86.44 98 GLY A N 1
ATOM 704 C CA . GLY A 1 98 ? -3.439 -4.478 -10.269 1.00 86.44 98 GLY A CA 1
ATOM 705 C C . GLY A 1 98 ? -3.194 -3.059 -10.782 1.00 86.44 98 GLY A C 1
ATOM 706 O O . GLY A 1 98 ? -2.078 -2.656 -11.093 1.00 86.44 98 GLY A O 1
ATOM 707 N N . HIS A 1 99 ? -4.265 -2.283 -10.824 1.00 85.56 99 HIS A N 1
ATOM 708 C CA . HIS A 1 99 ? -4.246 -0.842 -11.055 1.00 85.56 99 HIS A CA 1
ATOM 709 C C . HIS A 1 99 ? -4.974 -0.123 -9.914 1.00 85.56 99 HIS A C 1
ATOM 711 O O . HIS A 1 99 ? -5.671 -0.772 -9.128 1.00 85.56 99 HIS A O 1
ATOM 717 N N . ILE A 1 100 ? -4.760 1.189 -9.797 1.00 87.56 100 ILE A N 1
ATOM 718 C CA . ILE A 1 100 ? -5.448 2.024 -8.811 1.00 87.56 100 ILE A CA 1
ATOM 719 C C . ILE A 1 100 ? -6.844 2.356 -9.340 1.00 87.56 100 ILE A C 1
ATOM 721 O O . ILE A 1 100 ? -6.970 2.888 -10.443 1.00 87.56 100 ILE A O 1
ATOM 725 N N . GLU A 1 101 ? -7.860 2.057 -8.540 1.00 89.44 101 GLU A N 1
ATOM 726 C CA . GLU A 1 101 ? -9.251 2.452 -8.754 1.00 89.44 101 GLU A CA 1
ATOM 727 C C . GLU A 1 101 ? -9.706 3.367 -7.608 1.00 89.44 101 GLU A C 1
ATOM 729 O O . GLU A 1 101 ? -9.217 3.264 -6.479 1.00 89.44 101 GLU A O 1
ATOM 734 N N . ASP A 1 102 ? -10.624 4.284 -7.910 1.00 92.69 102 ASP A N 1
ATOM 735 C CA . ASP A 1 102 ? -11.237 5.183 -6.934 1.00 92.69 102 ASP A CA 1
ATOM 736 C C . ASP A 1 102 ? -12.539 4.570 -6.407 1.00 92.69 102 ASP A C 1
ATOM 738 O O . ASP A 1 102 ? -13.559 4.570 -7.097 1.00 92.69 102 ASP A O 1
ATOM 742 N N . ASP A 1 103 ? -12.521 4.101 -5.160 1.00 89.81 103 ASP A N 1
ATOM 743 C CA . ASP A 1 103 ? -13.683 3.503 -4.502 1.00 89.81 103 ASP A CA 1
ATOM 744 C C . ASP A 1 103 ? -14.301 4.472 -3.483 1.00 89.81 103 ASP A C 1
ATOM 746 O O . ASP A 1 103 ? -13.609 5.144 -2.710 1.00 89.81 103 ASP A O 1
ATOM 750 N N . MET A 1 104 ? -15.634 4.556 -3.460 1.00 94.12 104 MET A N 1
ATOM 751 C CA . MET A 1 104 ? -16.368 5.391 -2.506 1.00 94.12 104 MET A CA 1
ATOM 752 C C . MET A 1 104 ? -16.676 4.608 -1.228 1.00 94.12 104 MET A C 1
ATOM 754 O O . MET A 1 104 ? -17.409 3.621 -1.247 1.00 94.12 104 MET A O 1
ATOM 758 N N . PHE A 1 105 ? -16.177 5.101 -0.099 1.00 89.50 105 PHE A N 1
ATOM 759 C CA . PHE A 1 105 ? -16.369 4.501 1.216 1.00 89.50 105 PHE A CA 1
ATOM 760 C C . PHE A 1 105 ? -17.195 5.405 2.123 1.00 89.50 105 PHE A C 1
ATOM 762 O O . PHE A 1 105 ? -16.964 6.612 2.205 1.00 89.50 105 PHE A O 1
ATOM 769 N N . GLU A 1 106 ? -18.131 4.805 2.854 1.00 94.38 106 GLU A N 1
ATOM 770 C CA . GLU A 1 106 ? -18.913 5.487 3.881 1.00 94.38 106 GLU A CA 1
ATOM 771 C C . GLU A 1 106 ? -18.341 5.204 5.270 1.00 94.38 106 GLU A C 1
ATOM 773 O O . GLU A 1 106 ? -18.259 4.060 5.717 1.00 94.38 106 GLU A O 1
ATOM 778 N N . PHE A 1 107 ? -17.977 6.270 5.978 1.00 93.31 107 PHE A N 1
ATOM 779 C CA . PHE A 1 107 ? -17.474 6.218 7.343 1.00 93.31 107 PHE A CA 1
ATOM 780 C C . PHE A 1 107 ? -18.523 6.771 8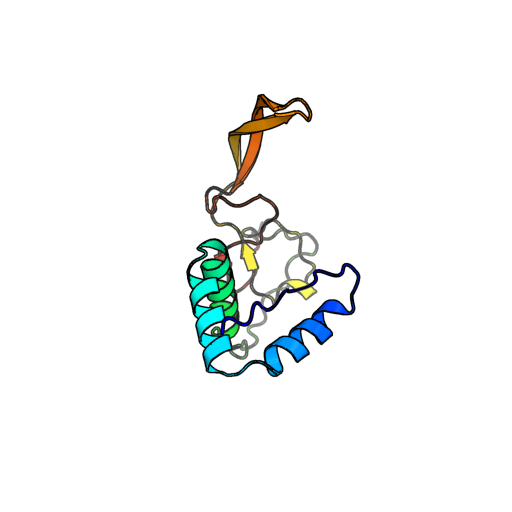.302 1.00 93.31 107 PHE A C 1
ATOM 782 O O . PHE A 1 107 ? -19.123 7.819 8.056 1.00 93.31 107 PHE A O 1
ATOM 789 N N . LEU A 1 108 ? -18.709 6.091 9.431 1.00 95.56 108 LEU A N 1
ATOM 790 C CA . LEU A 1 108 ? -19.464 6.623 10.559 1.00 95.56 108 LEU A CA 1
ATOM 791 C C . LEU A 1 108 ? -18.497 7.358 11.484 1.00 95.56 108 LEU A C 1
ATOM 793 O O . LEU A 1 108 ? -17.623 6.747 12.095 1.00 95.56 108 LEU A O 1
ATOM 797 N N . SER A 1 109 ? -18.651 8.674 11.577 1.00 94.38 109 SER A N 1
ATOM 798 C CA . SER A 1 109 ? -17.943 9.502 12.549 1.00 94.38 109 SER A CA 1
ATOM 799 C C . SER A 1 109 ? -18.874 9.847 13.706 1.00 94.38 109 SER A C 1
ATOM 801 O O . SER A 1 109 ? -20.066 10.068 13.493 1.00 94.38 109 SER A O 1
ATOM 803 N N . ARG A 1 110 ? -18.346 9.911 14.931 1.00 95.94 110 ARG A N 1
ATOM 804 C CA . ARG A 1 110 ? -19.083 10.424 16.092 1.00 95.94 110 ARG A CA 1
ATOM 805 C C . ARG A 1 110 ? -18.547 11.786 16.478 1.00 95.94 110 ARG A C 1
ATOM 807 O O . ARG A 1 110 ? -17.344 11.944 16.673 1.00 95.94 110 ARG A O 1
ATOM 814 N N . THR A 1 111 ? -19.443 12.757 16.603 1.00 94.75 111 THR A N 1
ATOM 815 C CA . THR A 1 111 ? -19.084 14.066 17.152 1.00 94.75 111 THR A CA 1
ATOM 816 C C . THR A 1 111 ? -18.860 13.960 18.668 1.00 94.75 111 THR A C 1
ATOM 818 O O . THR A 1 111 ? -19.334 12.999 19.285 1.00 94.75 111 THR A O 1
ATOM 821 N N . PRO A 1 112 ? -18.167 14.926 19.302 1.00 94.69 112 PRO A N 1
ATOM 822 C CA . PRO A 1 112 ? -18.008 14.962 20.760 1.00 94.69 112 PRO A CA 1
ATOM 823 C C . PRO A 1 112 ? -19.342 14.939 21.524 1.00 94.69 112 PRO A C 1
ATOM 825 O O . PRO A 1 112 ? -19.415 14.419 22.632 1.00 94.69 112 PRO A O 1
ATOM 828 N N . GLU A 1 113 ? -20.416 15.439 20.909 1.00 96.69 113 GLU A N 1
ATOM 829 C CA . GLU A 1 113 ? -21.784 15.440 21.444 1.00 96.69 113 GLU A CA 1
ATOM 830 C C . GLU A 1 113 ? -22.518 14.100 21.237 1.00 96.69 113 GLU A C 1
ATOM 832 O O . GLU A 1 113 ? -23.705 13.989 21.542 1.00 96.69 113 GLU A O 1
ATOM 837 N N . GLY A 1 114 ? -21.846 13.085 20.685 1.00 95.25 114 GLY A N 1
ATOM 838 C CA . GLY A 1 114 ? -22.385 11.739 20.491 1.00 95.25 114 GLY A CA 1
ATOM 839 C C . GLY A 1 114 ? -23.286 11.570 19.266 1.00 95.25 114 GLY A C 1
ATOM 840 O O . GLY A 1 114 ? -23.930 10.531 19.132 1.00 95.25 114 GLY A O 1
ATOM 841 N N . ARG A 1 115 ? -23.345 12.552 18.357 1.00 96.25 115 ARG A N 1
ATOM 842 C CA . ARG A 1 115 ? -24.115 12.428 17.110 1.00 96.25 115 ARG A CA 1
ATOM 843 C C . ARG A 1 115 ? -23.335 11.606 16.089 1.00 96.25 115 ARG A C 1
ATOM 845 O O . ARG A 1 115 ? -22.138 11.822 15.913 1.00 96.25 115 ARG A O 1
ATOM 852 N N . GLU A 1 116 ? -24.017 10.696 15.399 1.00 97.81 116 GLU A N 1
ATOM 853 C CA . GLU A 1 116 ? -23.430 9.922 14.302 1.00 97.81 116 GLU A CA 1
ATOM 854 C C . GLU A 1 116 ? -23.573 10.681 12.978 1.00 97.81 116 GLU A C 1
ATOM 856 O O . GLU A 1 116 ? -24.663 11.116 12.604 1.00 97.81 116 GLU A O 1
ATOM 861 N N . LEU A 1 117 ? -22.457 10.848 12.273 1.00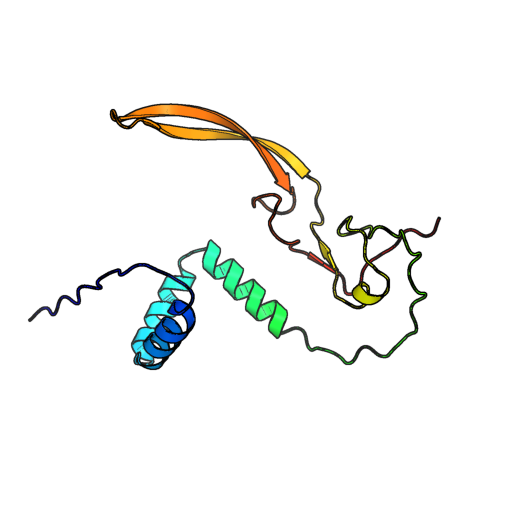 96.44 117 LEU A N 1
ATOM 862 C CA . LEU A 1 117 ? -22.364 11.545 10.998 1.00 96.44 117 LEU A CA 1
ATOM 863 C C . LEU A 1 117 ? -21.831 10.574 9.943 1.00 96.44 117 LEU A C 1
ATOM 865 O O . LEU A 1 117 ? -20.750 10.003 10.110 1.00 96.44 117 LEU A O 1
ATOM 869 N N . ARG A 1 118 ? -22.587 10.388 8.857 1.00 96.62 118 ARG A N 1
ATOM 870 C CA . ARG A 1 118 ? -22.134 9.629 7.686 1.00 96.62 118 ARG A CA 1
ATOM 871 C C . ARG A 1 118 ? -21.258 10.521 6.821 1.00 96.62 118 ARG A C 1
ATOM 873 O O . ARG A 1 118 ? -21.701 11.574 6.372 1.00 96.62 118 ARG A O 1
ATOM 880 N N . ILE A 1 119 ? -20.020 10.098 6.606 1.00 96.56 119 ILE A N 1
ATOM 881 C CA . ILE A 1 119 ? -19.042 10.797 5.779 1.00 96.56 119 ILE A CA 1
ATOM 882 C C . ILE A 1 119 ? -18.652 9.863 4.643 1.00 96.56 119 ILE A C 1
ATOM 884 O O . ILE A 1 119 ? -17.964 8.872 4.871 1.00 96.56 119 ILE A O 1
ATOM 888 N N . SER A 1 120 ? -19.060 10.192 3.423 1.00 96.75 120 SER A N 1
ATOM 889 C CA . SER A 1 120 ? -18.577 9.511 2.222 1.00 96.75 120 SER A CA 1
ATOM 890 C C . SER A 1 120 ? -17.227 10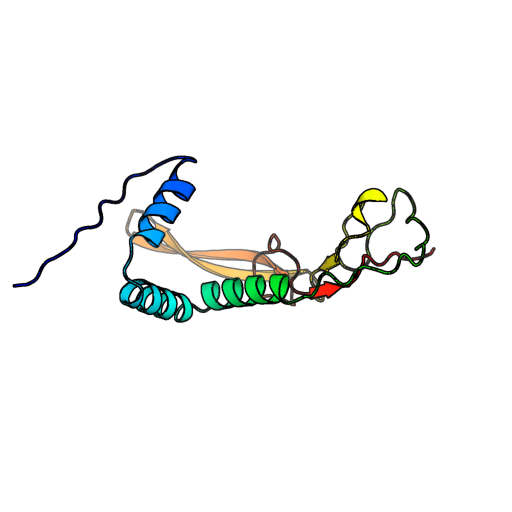.102 1.808 1.00 96.75 120 SER A C 1
ATOM 892 O O . SER A 1 120 ? -17.080 11.323 1.728 1.00 96.75 120 SER A O 1
ATOM 894 N N . ARG A 1 121 ? -16.225 9.255 1.565 1.00 94.69 121 ARG A N 1
ATOM 895 C CA . ARG A 1 121 ? -14.934 9.653 0.989 1.00 94.69 121 ARG A CA 1
ATOM 896 C C . ARG A 1 121 ? -14.561 8.706 -0.132 1.00 94.69 121 ARG A C 1
ATOM 898 O O . ARG A 1 121 ? -14.702 7.497 0.011 1.00 94.69 121 ARG A O 1
ATOM 905 N N . THR A 1 122 ? -14.027 9.264 -1.203 1.00 93.25 122 THR A N 1
ATOM 906 C CA . THR A 1 122 ? -13.378 8.486 -2.253 1.00 93.25 122 THR A CA 1
ATOM 907 C C . THR A 1 122 ? -11.950 8.187 -1.822 1.00 93.25 122 THR A C 1
ATOM 909 O O . THR A 1 122 ? -11.215 9.106 -1.450 1.00 93.25 122 THR A O 1
ATOM 912 N N . LEU A 1 123 ? -11.573 6.913 -1.828 1.00 89.75 123 LEU A N 1
ATOM 913 C CA . LEU A 1 123 ? -10.210 6.467 -1.587 1.00 89.75 123 LEU A CA 1
ATOM 914 C C . LEU A 1 123 ? -9.716 5.729 -2.825 1.00 89.75 123 LEU A C 1
ATOM 916 O O . LEU A 1 123 ? -10.335 4.765 -3.265 1.00 89.75 123 LEU A O 1
ATOM 920 N N . ALA A 1 124 ? -8.563 6.155 -3.328 1.00 89.25 124 ALA A N 1
ATOM 921 C CA . ALA A 1 124 ? -7.788 5.357 -4.259 1.00 89.25 124 ALA A CA 1
ATOM 922 C C . ALA A 1 124 ? -7.376 4.050 -3.563 1.00 89.25 124 ALA A C 1
ATOM 924 O O . ALA A 1 124 ? -6.924 4.087 -2.415 1.00 89.25 124 ALA A O 1
ATOM 925 N N . MET A 1 125 ? -7.506 2.908 -4.233 1.00 85.81 125 MET A N 1
ATOM 926 C CA . MET A 1 125 ? -7.015 1.612 -3.762 1.00 85.81 125 MET A CA 1
ATOM 927 C C . MET A 1 125 ? -6.502 0.764 -4.924 1.00 85.81 125 MET A C 1
ATOM 929 O O . MET A 1 125 ? -6.960 0.882 -6.055 1.00 85.81 125 MET A O 1
ATOM 933 N N . TRP A 1 126 ? -5.541 -0.115 -4.646 1.00 87.88 126 TRP A N 1
ATOM 934 C CA . TRP A 1 126 ? -5.065 -1.075 -5.639 1.00 87.88 126 TRP A CA 1
ATOM 935 C C . TRP A 1 126 ? -6.040 -2.246 -5.769 1.00 87.88 126 TRP A C 1
ATOM 937 O O . TRP A 1 126 ? -6.344 -2.921 -4.795 1.00 87.88 126 TRP A O 1
ATOM 947 N N . THR A 1 127 ? -6.438 -2.609 -6.983 1.00 86.31 127 THR A N 1
ATOM 948 C CA . THR A 1 127 ? -7.328 -3.768 -7.216 1.00 86.31 127 THR A CA 1
ATOM 949 C C . THR A 1 127 ? -6.755 -5.110 -6.743 1.00 86.31 127 THR A C 1
ATOM 951 O O . THR A 1 127 ? -7.497 -6.043 -6.444 1.00 86.31 127 THR A O 1
ATOM 954 N N . CYS A 1 128 ? -5.430 -5.233 -6.628 1.00 85.56 128 CYS A N 1
ATOM 955 C CA . CYS A 1 128 ? -4.788 -6.444 -6.115 1.00 85.56 128 CYS A CA 1
ATOM 956 C C . CYS A 1 128 ? -4.750 -6.538 -4.580 1.00 85.56 128 CYS A C 1
ATOM 958 O O . CYS A 1 128 ? -4.418 -7.600 -4.047 1.00 85.56 128 CYS A O 1
ATOM 960 N N . CYS A 1 129 ? -5.066 -5.462 -3.853 1.00 81.44 129 CYS A N 1
ATOM 961 C CA . CYS A 1 129 ? -5.160 -5.480 -2.398 1.00 81.44 129 CYS A CA 1
ATOM 962 C C . CYS A 1 129 ? -6.130 -4.429 -1.868 1.00 81.44 129 CYS A C 1
ATOM 964 O O . CYS A 1 129 ? -5.996 -3.250 -2.156 1.00 81.44 129 CYS A O 1
ATOM 966 N N . ALA A 1 130 ? -7.015 -4.834 -0.956 1.00 75.00 130 ALA A N 1
ATOM 967 C CA . ALA A 1 130 ? -7.926 -3.932 -0.241 1.00 75.00 130 ALA A CA 1
ATOM 968 C C . ALA A 1 130 ? -7.217 -3.003 0.777 1.00 75.00 130 ALA A C 1
ATOM 970 O O . ALA A 1 130 ? -7.781 -2.623 1.799 1.00 75.00 130 ALA A O 1
ATOM 971 N N . GLU A 1 131 ? -5.937 -2.726 0.559 1.00 74.06 131 GLU A N 1
ATOM 972 C CA . GLU A 1 131 ? -5.065 -1.960 1.431 1.00 74.06 131 GLU A CA 1
ATOM 973 C C . GLU A 1 131 ? -4.818 -0.569 0.855 1.00 74.06 131 GLU A C 1
ATOM 975 O O . GLU A 1 131 ? -4.992 -0.324 -0.339 1.00 74.06 131 GLU A O 1
ATOM 980 N N . ALA A 1 132 ? -4.399 0.349 1.725 1.00 72.00 132 ALA A N 1
ATOM 981 C CA . ALA A 1 132 ? -4.171 1.731 1.342 1.00 72.00 132 ALA A CA 1
ATOM 982 C C . ALA A 1 132 ? -3.086 1.854 0.241 1.00 72.00 132 ALA A C 1
ATOM 984 O O . ALA A 1 132 ? -2.132 1.071 0.244 1.00 72.00 132 ALA A O 1
ATOM 985 N N . PRO A 1 133 ? -3.169 2.856 -0.655 1.00 69.44 133 PRO A N 1
ATOM 986 C CA . PRO A 1 133 ? -2.262 3.028 -1.800 1.00 69.44 133 PRO A CA 1
ATOM 987 C C . PRO A 1 133 ? -0.777 3.049 -1.461 1.00 69.44 133 PRO A C 1
ATOM 989 O O . PRO A 1 133 ? 0.049 2.632 -2.269 1.00 69.44 133 PRO A O 1
ATOM 992 N N . GLN A 1 134 ? -0.442 3.550 -0.272 1.00 73.38 134 GLN A N 1
ATOM 993 C CA . GLN A 1 134 ? 0.926 3.674 0.220 1.00 73.38 134 GLN A CA 1
ATOM 994 C C . GLN A 1 134 ? 1.542 2.348 0.688 1.00 73.38 134 GLN A C 1
ATOM 996 O O . GLN A 1 134 ? 2.704 2.329 1.091 1.00 73.38 134 GLN A O 1
ATOM 1001 N N . MET A 1 135 ? 0.781 1.251 0.693 1.00 75.00 135 MET A N 1
ATOM 1002 C CA . MET A 1 135 ? 1.302 -0.049 1.101 1.00 75.00 135 MET A CA 1
ATOM 1003 C C . MET A 1 135 ? 2.228 -0.626 0.022 1.00 75.00 135 MET A C 1
ATOM 1005 O O . MET A 1 135 ? 1.941 -0.490 -1.173 1.00 75.00 135 MET A O 1
ATOM 1009 N N . PRO A 1 136 ? 3.334 -1.284 0.418 1.00 74.81 136 PRO A N 1
ATOM 1010 C CA . PRO A 1 136 ? 4.266 -1.882 -0.52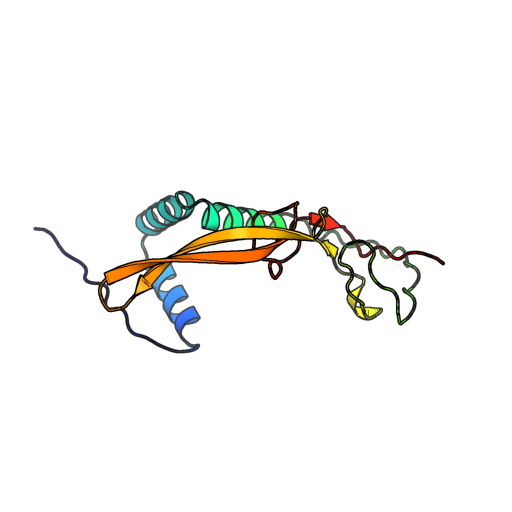8 1.00 74.81 136 PRO A CA 1
ATOM 1011 C C . PRO A 1 136 ? 3.580 -2.930 -1.412 1.00 74.81 136 PRO A C 1
ATOM 1013 O O . PRO A 1 136 ? 2.613 -3.582 -1.009 1.00 74.81 136 PRO A O 1
ATOM 1016 N N . GLY A 1 137 ? 4.102 -3.077 -2.631 1.00 76.88 137 GLY A N 1
ATOM 1017 C CA . GLY A 1 137 ? 3.630 -4.056 -3.603 1.00 76.88 137 GLY A CA 1
ATOM 1018 C C . GLY A 1 137 ? 3.632 -5.476 -3.042 1.00 76.88 137 GLY A C 1
ATOM 1019 O O . GLY A 1 137 ? 4.610 -5.902 -2.435 1.00 76.88 137 GLY A O 1
ATOM 1020 N N . ARG A 1 138 ? 2.538 -6.214 -3.248 1.00 80.12 138 ARG A N 1
ATOM 1021 C CA . ARG A 1 138 ? 2.395 -7.595 -2.750 1.00 80.12 138 ARG A CA 1
ATOM 1022 C C . ARG A 1 138 ? 3.055 -8.654 -3.624 1.00 80.12 138 ARG A C 1
ATOM 1024 O O . ARG A 1 138 ? 3.229 -9.784 -3.167 1.00 80.12 138 ARG A O 1
ATOM 1031 N N . ALA A 1 139 ? 3.333 -8.329 -4.882 1.00 83.12 139 ALA A N 1
ATOM 1032 C CA . ALA A 1 139 ? 4.025 -9.217 -5.799 1.00 83.12 139 ALA A CA 1
ATOM 1033 C C . ALA A 1 139 ? 5.502 -8.837 -5.870 1.00 83.12 139 ALA A C 1
ATOM 1035 O O . ALA A 1 139 ? 5.848 -7.659 -5.817 1.00 83.12 139 ALA A O 1
ATOM 1036 N N . GLU A 1 140 ? 6.360 -9.839 -6.038 1.00 85.31 140 GLU A N 1
ATOM 1037 C CA . GLU A 1 140 ? 7.794 -9.650 -6.229 1.00 85.31 140 GLU A CA 1
ATOM 1038 C C . GLU A 1 140 ? 8.205 -10.215 -7.584 1.00 85.31 140 GLU A C 1
ATOM 1040 O O . GLU A 1 140 ? 7.884 -11.353 -7.931 1.00 85.31 140 GLU A O 1
ATOM 1045 N N . ALA A 1 141 ? 8.928 -9.415 -8.358 1.00 83.81 141 ALA A N 1
ATOM 1046 C CA . ALA A 1 141 ? 9.677 -9.883 -9.509 1.00 83.81 141 ALA A CA 1
ATOM 1047 C C . ALA A 1 141 ? 11.155 -9.975 -9.130 1.00 83.81 141 ALA A C 1
ATOM 1049 O O . ALA A 1 141 ? 11.675 -9.121 -8.414 1.00 83.81 141 ALA A O 1
ATOM 1050 N N . ALA A 1 142 ? 11.847 -10.983 -9.665 1.00 83.12 142 ALA A N 1
ATOM 1051 C CA . ALA A 1 142 ? 13.272 -11.195 -9.408 1.00 83.12 142 ALA A CA 1
ATOM 1052 C C . ALA A 1 142 ? 14.140 -9.981 -9.778 1.00 83.12 142 ALA A C 1
ATOM 1054 O O . ALA A 1 142 ? 15.239 -9.839 -9.253 1.00 83.12 142 ALA A O 1
ATOM 1055 N N . ALA A 1 143 ? 13.653 -9.124 -10.679 1.00 84.56 143 ALA A N 1
ATOM 1056 C CA . ALA A 1 143 ? 14.289 -7.863 -11.005 1.00 84.56 143 ALA A CA 1
ATOM 1057 C C . ALA A 1 143 ? 13.296 -6.874 -11.629 1.00 84.56 143 ALA A C 1
ATOM 1059 O O . ALA A 1 143 ? 12.231 -7.259 -12.122 1.00 84.56 143 ALA A O 1
ATOM 1060 N N . HIS A 1 144 ? 13.693 -5.604 -11.676 1.00 83.56 144 HIS A N 1
ATOM 1061 C CA . HIS A 1 144 ? 12.979 -4.567 -12.416 1.00 83.56 144 HIS A CA 1
ATOM 1062 C C . HIS A 1 144 ? 12.945 -4.883 -13.923 1.00 83.56 144 HIS A C 1
ATOM 1064 O O . HIS A 1 144 ? 13.883 -5.476 -14.484 1.00 83.56 144 HIS A O 1
ATOM 1070 N N . LEU A 1 145 ? 11.835 -4.512 -14.563 1.00 85.56 145 LEU A N 1
ATOM 1071 C CA . LEU A 1 145 ? 11.592 -4.668 -15.996 1.00 85.56 145 LEU A CA 1
ATOM 1072 C C . LEU A 1 145 ? 11.522 -3.291 -16.642 1.00 85.56 145 LEU A C 1
ATOM 1074 O O . LEU A 1 145 ? 10.822 -2.418 -16.143 1.00 85.56 145 LEU A O 1
ATOM 1078 N N . TRP A 1 146 ? 12.204 -3.122 -17.767 1.00 84.62 146 TRP A N 1
ATOM 1079 C CA . TRP A 1 146 ? 12.284 -1.863 -18.505 1.00 84.62 146 TRP A CA 1
ATOM 1080 C C . TRP A 1 146 ? 11.689 -2.076 -19.896 1.00 84.62 146 TRP A C 1
ATOM 1082 O O . TRP A 1 146 ? 11.904 -3.136 -20.490 1.00 84.62 146 TRP A O 1
ATOM 1092 N N . ARG A 1 147 ? 10.945 -1.099 -20.428 1.00 78.81 147 ARG A N 1
ATOM 1093 C CA . ARG A 1 147 ? 10.604 -1.114 -21.858 1.00 78.81 147 ARG A CA 1
ATOM 1094 C C . ARG A 1 147 ? 11.847 -0.704 -22.641 1.00 78.81 147 ARG A C 1
ATOM 1096 O O . ARG A 1 147 ? 12.443 0.322 -22.333 1.00 78.81 147 ARG A O 1
ATOM 1103 N N . ALA A 1 148 ? 12.235 -1.524 -23.613 1.00 72.88 148 ALA A N 1
ATOM 1104 C CA . ALA A 1 148 ? 13.107 -1.071 -24.685 1.00 72.88 148 ALA A CA 1
ATOM 1105 C C . ALA A 1 148 ? 12.229 -0.267 -25.650 1.00 72.88 148 ALA A C 1
ATOM 1107 O O . ALA A 1 148 ? 11.190 -0.778 -26.076 1.00 72.88 148 ALA A O 1
ATOM 1108 N N . GLU A 1 149 ? 12.596 0.988 -25.893 1.00 62.66 149 GLU A N 1
ATOM 1109 C CA . GLU A 1 149 ? 12.010 1.790 -26.972 1.00 62.66 149 GLU A CA 1
ATOM 1110 C C . GLU A 1 149 ? 12.451 1.271 -28.345 1.00 62.66 149 GLU A C 1
ATOM 1112 O O . GLU A 1 149 ? 13.605 0.788 -28.457 1.00 62.66 149 GLU A O 1
#

pLDDT: mean 77.78, std 15.65, range [36.91, 97.81]

Organism: Mycena rosella (NCBI:txid1033263)

Foldseek 3Di:
DDDDDDDDDDDDDDCVVVVVVVVLVPDDPVVVVVVVVVLCVDPVSVVVVVVVVVVVPPPPPPPPCPPDPQDPQQWQFPFARDGDGSVRFQAKDAHAPFDWDWDKDWDWDADPVGDTDTDIDTAIDGPRDPDHPPDIHPDIDSGTDTDDD

Sequence (149 aa):
MASGSSLATSAAGESDGHACTLALAALPEAELRAFAAKLVTNATLQRAIAHELRLRAVPRGRSETRQRPAPPADAVCVNCQQAHRATDADGPCSFHPGHIEDDMFEFLSRTPEGRELRISRTLAMWTCCAEAPQMPGRAEAAAHLWRAE

Radius of gyration: 22.72 Å; chains: 1; bounding box: 50×36×72 Å

Secondary structure (DSSP, 8-state):
------------SSSHHHHHHHHHHTS-HHHHHHHHHHHTTSHHHHHHHHHHHHHHHS---------PPPPPTTPBBTTT--B--GGGTTS-EEE-SS-EEEEEEEEEEE-TTS-EEEEEEEEEEETT-SS-TTSPPSEEESS--B---